Protein AF-A0A923IEC9-F1 (afdb_monomer)

Radius of gyration: 12.91 Å; Cα contacts (8 Å, |Δi|>4): 93; chains: 1; bounding box: 32×16×43 Å

Secondary structure (DSSP, 8-state):
-HHHIIIIIHHHHHH-GGGSEEP-GGGTTEEEEEEEETTEEEEEEEEEETTEEEEEEEEE---TTSS--

Structure (mmCIF, N/CA/C/O backbone):
data_AF-A0A923IEC9-F1
#
_entry.id   AF-A0A923IEC9-F1
#
loop_
_atom_site.group_PDB
_atom_site.id
_atom_site.type_symbol
_atom_site.label_atom_id
_atom_site.label_alt_id
_atom_site.label_comp_id
_atom_site.label_asym_id
_atom_site.label_entity_id
_atom_site.label_seq_id
_atom_site.pdbx_PDB_ins_code
_atom_site.Cartn_x
_atom_site.Cartn_y
_atom_site.Cartn_z
_atom_site.occupancy
_atom_site.B_iso_or_equiv
_atom_site.auth_seq_id
_atom_site.auth_comp_id
_atom_site.auth_asym_id
_atom_site.auth_atom_id
_atom_site.pdbx_PDB_model_num
ATOM 1 N N . MET A 1 1 ? 15.039 -1.664 -3.853 1.00 58.22 1 MET A N 1
ATOM 2 C CA . MET A 1 1 ? 13.565 -1.778 -3.875 1.00 58.22 1 MET A CA 1
ATOM 3 C C . MET A 1 1 ? 13.019 -2.066 -2.482 1.00 58.22 1 MET A C 1
ATOM 5 O O . MET A 1 1 ? 12.419 -1.164 -1.921 1.00 58.22 1 MET A O 1
ATOM 9 N N . ALA A 1 2 ? 13.311 -3.226 -1.875 1.00 70.44 2 ALA A N 1
ATOM 10 C CA . ALA A 1 2 ? 12.831 -3.571 -0.526 1.00 70.44 2 ALA A CA 1
ATOM 11 C C . ALA A 1 2 ? 13.118 -2.490 0.538 1.00 70.44 2 ALA A C 1
ATOM 13 O O . ALA A 1 2 ? 12.215 -2.118 1.275 1.00 70.44 2 ALA A O 1
ATOM 14 N N . LYS A 1 3 ? 14.327 -1.903 0.541 1.00 79.00 3 LYS A N 1
ATOM 15 C CA . LYS A 1 3 ? 14.711 -0.825 1.473 1.00 79.00 3 LYS A CA 1
ATOM 16 C C . LYS A 1 3 ? 13.759 0.381 1.453 1.00 79.00 3 LYS A C 1
ATOM 18 O O . LYS A 1 3 ? 13.439 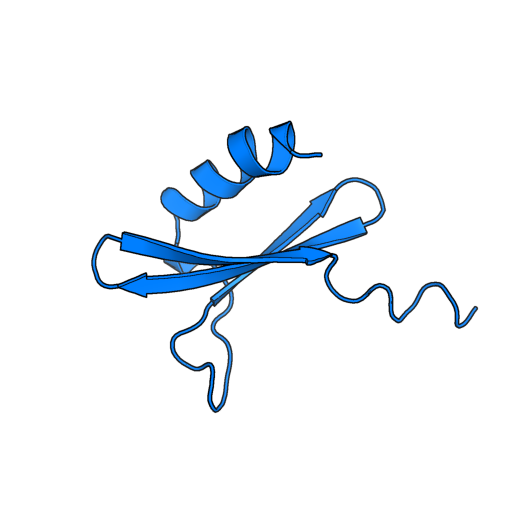0.894 2.509 1.00 79.00 3 LYS A O 1
ATOM 23 N N . ILE A 1 4 ? 13.287 0.812 0.284 1.00 82.06 4 ILE A N 1
ATOM 24 C CA . ILE A 1 4 ? 12.418 2.000 0.156 1.00 82.06 4 ILE A CA 1
ATOM 25 C C . ILE A 1 4 ? 11.000 1.678 0.621 1.00 82.06 4 ILE A C 1
ATOM 27 O O . ILE A 1 4 ? 10.375 2.456 1.334 1.00 82.06 4 ILE A O 1
ATOM 31 N N . ILE A 1 5 ? 10.506 0.489 0.273 1.00 80.31 5 ILE A N 1
ATOM 32 C CA . ILE A 1 5 ? 9.187 0.034 0.719 1.00 80.31 5 ILE A CA 1
ATOM 33 C C . ILE A 1 5 ? 9.167 -0.081 2.247 1.00 80.31 5 ILE A C 1
ATOM 35 O O . ILE A 1 5 ? 8.298 0.493 2.897 1.00 80.31 5 ILE A O 1
ATOM 39 N N . VAL A 1 6 ? 10.151 -0.781 2.817 1.00 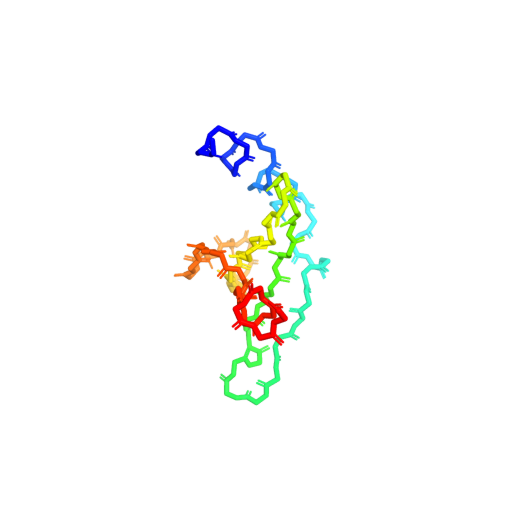84.75 6 VAL A N 1
ATOM 40 C CA . VAL A 1 6 ? 10.195 -1.093 4.250 1.00 84.75 6 VAL A CA 1
ATOM 41 C C . VAL A 1 6 ? 10.580 0.117 5.096 1.00 84.75 6 VAL A C 1
ATOM 43 O O . VAL A 1 6 ? 9.966 0.334 6.134 1.00 84.75 6 VAL A O 1
ATOM 46 N N . ASN A 1 7 ? 11.555 0.923 4.670 1.00 89.69 7 ASN A N 1
ATOM 47 C CA . ASN A 1 7 ? 12.109 1.967 5.536 1.00 89.69 7 ASN A CA 1
ATOM 48 C C . ASN A 1 7 ? 11.458 3.339 5.336 1.00 89.69 7 ASN A C 1
ATOM 50 O O . ASN A 1 7 ? 11.635 4.207 6.185 1.00 89.69 7 ASN A O 1
ATOM 54 N N . GLU A 1 8 ? 10.729 3.556 4.239 1.00 92.19 8 GLU A N 1
ATOM 55 C CA . GLU A 1 8 ? 10.126 4.860 3.938 1.00 92.19 8 GLU A CA 1
ATOM 56 C C . GLU A 1 8 ? 8.608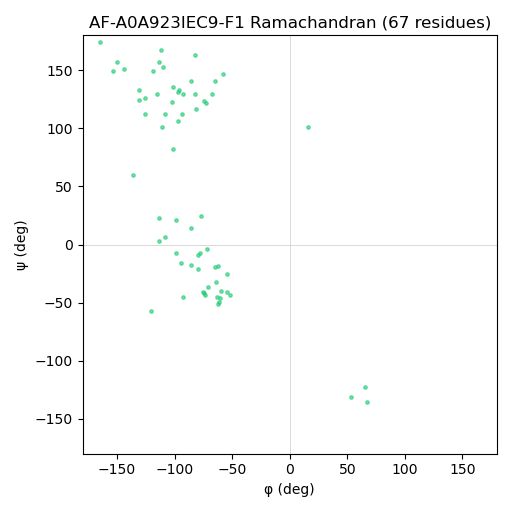 4.744 3.824 1.00 92.19 8 GLU A C 1
ATOM 58 O O . GLU A 1 8 ? 7.877 5.389 4.576 1.00 92.19 8 GLU A O 1
ATOM 63 N N . GLN A 1 9 ? 8.124 3.881 2.926 1.00 93.12 9 GLN A N 1
ATOM 64 C CA . GLN A 1 9 ? 6.700 3.838 2.588 1.00 93.12 9 GLN A CA 1
ATOM 65 C C . GLN A 1 9 ? 5.844 3.205 3.687 1.00 93.12 9 GLN A C 1
ATOM 67 O O . GLN A 1 9 ? 4.807 3.765 4.030 1.00 93.12 9 GLN A O 1
ATOM 72 N N . ILE A 1 10 ? 6.277 2.090 4.289 1.00 91.75 10 ILE A N 1
ATOM 73 C CA . ILE A 1 10 ? 5.549 1.481 5.412 1.00 91.75 10 ILE A CA 1
ATOM 74 C C . ILE A 1 10 ? 5.475 2.449 6.610 1.00 91.75 10 ILE A C 1
ATOM 76 O O . ILE A 1 10 ? 4.367 2.700 7.077 1.00 91.75 10 ILE A O 1
ATOM 80 N N . PRO A 1 11 ? 6.571 3.077 7.083 1.00 94.69 11 PRO A N 1
ATOM 81 C CA . PRO A 1 11 ? 6.492 4.067 8.157 1.00 94.69 11 PRO A CA 1
ATOM 82 C C . PRO A 1 11 ? 5.605 5.273 7.833 1.00 94.69 11 PRO A C 1
ATOM 84 O O . PRO A 1 11 ? 4.874 5.737 8.707 1.00 94.69 11 PRO A O 1
ATOM 87 N N . ALA A 1 12 ? 5.645 5.789 6.599 1.00 93.75 12 ALA A N 1
ATOM 88 C CA . ALA A 1 12 ? 4.776 6.888 6.177 1.00 93.75 12 ALA A CA 1
ATOM 89 C C . ALA A 1 12 ? 3.293 6.486 6.224 1.00 93.75 12 ALA A C 1
ATOM 91 O O . ALA A 1 12 ? 2.474 7.208 6.796 1.00 93.75 12 ALA A O 1
ATOM 92 N N . LEU A 1 13 ? 2.974 5.296 5.710 1.00 94.00 13 LEU A N 1
ATOM 93 C CA . LEU A 1 13 ? 1.637 4.716 5.754 1.00 94.00 13 LEU A CA 1
ATOM 94 C C . LEU A 1 13 ? 1.165 4.521 7.202 1.00 94.00 13 LEU A C 1
ATOM 96 O O . LEU A 1 13 ? 0.055 4.924 7.528 1.00 94.00 13 LEU A O 1
ATOM 100 N N . LEU A 1 14 ? 2.005 3.977 8.090 1.00 93.31 14 LEU A N 1
ATOM 101 C CA . LEU A 1 14 ? 1.662 3.766 9.503 1.00 93.31 14 LEU A CA 1
ATOM 102 C C . LEU A 1 14 ? 1.407 5.078 10.262 1.00 93.31 14 LEU A C 1
ATOM 104 O O . LEU A 1 14 ? 0.576 5.104 11.165 1.00 93.31 14 LEU A O 1
ATOM 108 N N . LYS A 1 15 ? 2.089 6.173 9.900 1.00 94.56 15 LYS A N 1
ATOM 109 C CA . LYS A 1 15 ? 1.851 7.497 10.501 1.00 94.56 15 LYS A CA 1
ATOM 110 C C . LYS A 1 15 ? 0.522 8.105 10.066 1.00 94.56 15 LYS A C 1
ATOM 112 O O . LYS A 1 15 ? -0.106 8.814 10.847 1.00 94.56 15 LYS A O 1
ATOM 117 N N . GLN A 1 16 ? 0.124 7.895 8.811 1.00 94.19 16 GLN A N 1
ATOM 118 C CA . GLN A 1 16 ? -1.056 8.532 8.218 1.00 94.19 16 GLN A CA 1
ATOM 119 C C . GLN A 1 16 ? -1.896 7.529 7.405 1.00 94.19 16 GLN A C 1
ATOM 121 O O . GLN A 1 16 ? -2.153 7.742 6.216 1.00 94.19 16 GLN A O 1
ATOM 126 N N . PRO A 1 17 ? -2.403 6.454 8.040 1.00 92.31 17 PRO A N 1
ATOM 127 C CA . PRO A 1 17 ? -3.074 5.358 7.339 1.00 92.31 17 PRO A CA 1
ATOM 128 C C . PRO A 1 17 ? -4.377 5.786 6.660 1.00 92.31 17 PRO A C 1
ATOM 130 O O . PRO A 1 17 ? -4.846 5.114 5.741 1.00 92.31 17 PRO A O 1
ATOM 133 N N . LEU A 1 18 ? -4.962 6.913 7.079 1.00 93.56 18 LEU A N 1
ATOM 134 C CA . LEU A 1 18 ? -6.194 7.459 6.515 1.00 93.56 18 LEU A CA 1
ATOM 135 C C . LEU A 1 18 ? -6.001 8.228 5.192 1.00 93.56 18 LEU A C 1
ATOM 137 O O . LEU A 1 18 ? -6.993 8.491 4.510 1.00 93.56 18 LEU A O 1
ATOM 141 N N . GLN A 1 19 ? -4.765 8.508 4.762 1.00 94.06 19 GLN A N 1
ATOM 142 C CA . GLN A 1 19 ? -4.502 9.179 3.478 1.00 94.06 19 GLN A CA 1
ATOM 143 C C . GLN A 1 19 ? -4.577 8.259 2.257 1.00 94.06 19 GLN A C 1
ATOM 145 O O . GLN A 1 19 ? -4.784 8.741 1.144 1.00 94.06 19 GLN A O 1
ATOM 150 N N . GLY A 1 20 ? -4.443 6.940 2.436 1.00 92.56 20 GLY A N 1
ATOM 151 C CA . GLY A 1 20 ? -4.636 6.005 1.328 1.00 92.56 20 GLY A CA 1
ATOM 152 C C . GLY A 1 20 ? -6.029 6.142 0.716 1.00 92.56 20 GLY A C 1
ATOM 153 O O . GLY A 1 20 ? -7.009 6.445 1.401 1.00 92.56 20 GLY A O 1
ATOM 154 N N . ARG A 1 21 ? -6.125 5.916 -0.592 1.00 94.12 21 ARG A N 1
ATOM 155 C CA . ARG A 1 21 ? -7.395 6.033 -1.312 1.00 94.12 21 ARG A CA 1
ATOM 156 C C . ARG A 1 21 ? -8.281 4.827 -0.988 1.00 94.1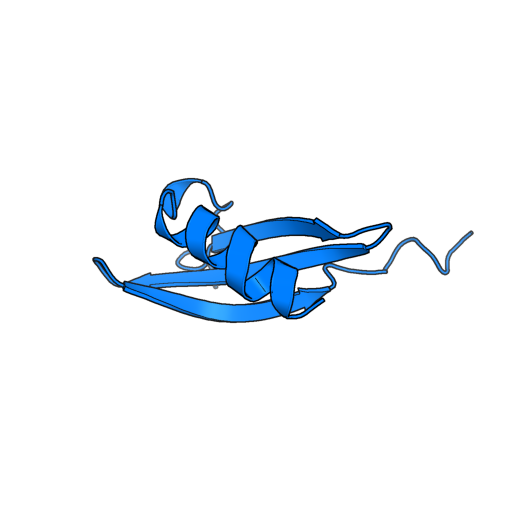2 21 ARG A C 1
ATOM 158 O O . ARG A 1 21 ? -7.822 3.705 -1.218 1.00 94.12 21 ARG A O 1
ATOM 165 N N . PRO A 1 22 ? -9.509 5.015 -0.472 1.00 94.69 22 PRO A N 1
ATOM 166 C CA . PRO A 1 22 ? -10.426 3.905 -0.250 1.00 94.69 22 PRO A CA 1
ATOM 167 C C . PRO A 1 22 ? -10.820 3.279 -1.589 1.00 94.69 22 PRO A C 1
ATOM 169 O O . PRO A 1 22 ? -11.008 3.978 -2.589 1.00 94.69 22 PRO A O 1
ATOM 172 N N . LYS A 1 23 ? -10.921 1.952 -1.618 1.00 92.75 23 LYS A N 1
ATOM 173 C CA . LYS A 1 23 ? -11.476 1.222 -2.757 1.00 92.75 23 LYS A CA 1
ATOM 174 C C . LYS A 1 23 ? -13.004 1.217 -2.684 1.00 92.75 23 LYS A C 1
ATOM 176 O O . LYS A 1 23 ? -13.602 1.551 -1.666 1.00 92.75 23 LYS A O 1
ATOM 181 N N . GLN A 1 24 ? -13.632 0.899 -3.809 1.00 90.88 24 GLN A N 1
ATOM 182 C CA . GLN A 1 24 ? -15.087 0.868 -3.961 1.00 90.88 24 GLN A CA 1
ATOM 183 C C . GLN A 1 24 ? -15.574 -0.573 -4.166 1.00 90.88 24 GLN A C 1
ATOM 185 O O . GLN A 1 24 ? -14.770 -1.473 -4.422 1.00 90.88 24 GLN 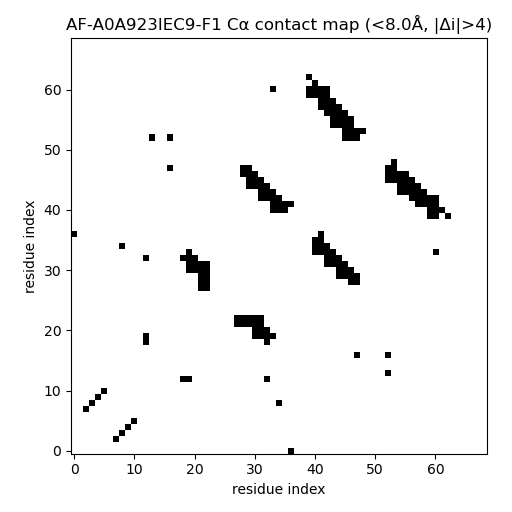A O 1
ATOM 190 N N . GLY A 1 25 ? -16.889 -0.779 -4.062 1.00 90.56 25 GLY A N 1
ATOM 191 C CA . GLY A 1 25 ? -17.522 -2.087 -4.248 1.00 90.56 25 GLY A CA 1
ATOM 192 C C . GLY A 1 25 ? -17.137 -3.082 -3.153 1.00 90.56 25 GLY A C 1
ATOM 193 O O . GLY A 1 25 ? -17.094 -2.730 -1.972 1.00 90.56 25 GLY A O 1
ATOM 194 N N . ASP A 1 26 ? -16.817 -4.310 -3.555 1.00 88.38 26 ASP A N 1
ATOM 195 C CA . ASP A 1 26 ? -16.489 -5.417 -2.643 1.00 88.38 26 ASP A CA 1
ATOM 196 C C . ASP A 1 26 ? -15.236 -5.156 -1.793 1.00 88.38 26 ASP A C 1
ATOM 198 O O . ASP A 1 26 ? -15.045 -5.764 -0.743 1.00 88.38 26 ASP A O 1
ATOM 202 N N . LEU A 1 27 ? -14.398 -4.202 -2.206 1.00 89.12 27 LEU A N 1
ATOM 203 C CA . LEU A 1 27 ? -13.167 -3.821 -1.517 1.00 89.12 27 LEU A CA 1
ATOM 204 C C . LEU A 1 27 ? -13.324 -2.568 -0.643 1.00 89.12 27 LEU A C 1
ATOM 206 O O . LEU A 1 27 ? -12.330 -1.926 -0.333 1.00 89.12 27 LEU A O 1
ATOM 210 N N . LYS A 1 28 ? -14.538 -2.195 -0.224 1.00 88.31 28 LYS A N 1
ATOM 211 C CA . LYS A 1 28 ? -14.809 -0.959 0.546 1.00 88.31 28 LYS A CA 1
ATOM 212 C C . LYS A 1 28 ? -13.988 -0.766 1.834 1.00 88.31 28 LYS A C 1
ATOM 214 O O . LYS A 1 28 ? -13.794 0.370 2.255 1.00 88.31 28 LYS A O 1
ATOM 219 N N . AS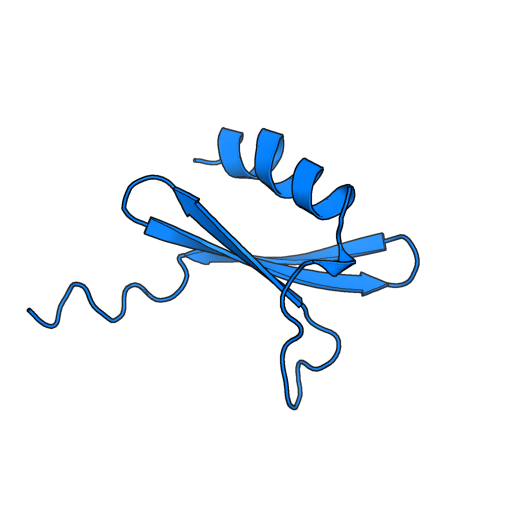N A 1 29 ? -13.504 -1.848 2.446 1.00 90.75 29 ASN A N 1
ATOM 220 C CA . ASN A 1 29 ? -12.646 -1.784 3.638 1.00 90.75 29 ASN A CA 1
ATOM 221 C C . ASN A 1 29 ? -11.158 -1.611 3.273 1.00 90.75 29 ASN A C 1
ATOM 223 O O . ASN A 1 29 ? -10.348 -1.163 4.075 1.00 90.75 29 ASN A O 1
ATOM 227 N N . VAL A 1 30 ? -10.790 -1.896 2.023 1.00 95.00 30 VAL A N 1
ATOM 228 C CA . VAL A 1 30 ? -9.413 -1.831 1.542 1.00 95.00 30 VAL A CA 1
ATOM 229 C C . VAL A 1 30 ? -9.061 -0.419 1.090 1.00 95.00 30 VAL A C 1
ATOM 231 O O . VAL A 1 30 ? -9.824 0.282 0.422 1.00 95.00 30 VAL A O 1
ATOM 234 N N . ARG A 1 31 ? -7.834 -0.017 1.397 1.00 95.62 31 ARG A N 1
ATOM 235 C CA . ARG A 1 31 ? -7.214 1.241 0.991 1.00 95.62 31 ARG A CA 1
ATOM 236 C C . ARG A 1 31 ? -5.982 0.962 0.139 1.00 95.62 31 ARG A C 1
ATOM 238 O O . ARG A 1 31 ? -5.313 -0.057 0.295 1.00 95.62 31 ARG A O 1
ATOM 245 N N . SER A 1 32 ? -5.684 1.874 -0.782 1.00 95.25 32 SER A N 1
ATOM 246 C CA . SER A 1 32 ? -4.471 1.833 -1.602 1.00 95.25 32 SER A CA 1
ATOM 247 C C . SER A 1 32 ? -3.555 3.015 -1.318 1.00 95.25 32 SER A C 1
ATOM 249 O O . SER A 1 32 ? -3.993 4.166 -1.382 1.00 95.25 32 SER A O 1
ATOM 251 N N . TRP A 1 33 ? -2.282 2.720 -1.078 1.00 95.38 33 TRP A N 1
ATOM 252 C CA . TRP A 1 33 ? -1.193 3.684 -0.987 1.00 95.38 33 TRP A CA 1
ATOM 253 C C . TRP A 1 33 ? -0.303 3.546 -2.220 1.00 95.38 33 TRP A C 1
ATOM 255 O O . TRP A 1 33 ? 0.348 2.515 -2.406 1.00 95.38 33 TRP A O 1
ATOM 265 N N . ASP A 1 34 ? -0.302 4.571 -3.066 1.00 93.12 34 ASP A N 1
ATOM 266 C CA . ASP A 1 34 ? 0.461 4.583 -4.311 1.00 93.12 34 ASP A CA 1
ATOM 267 C C . ASP A 1 34 ? 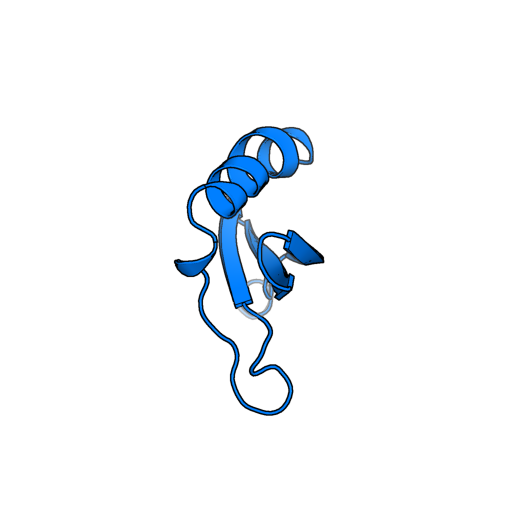1.728 5.413 -4.123 1.00 93.12 34 ASP A C 1
ATOM 269 O O . ASP A 1 34 ? 1.675 6.517 -3.583 1.00 93.12 34 ASP A O 1
ATOM 273 N N . PHE A 1 35 ? 2.858 4.913 -4.610 1.00 91.00 35 PHE A N 1
ATOM 274 C CA . PHE A 1 35 ? 4.108 5.665 -4.642 1.00 91.00 35 PHE A CA 1
ATOM 275 C C . PHE A 1 35 ? 4.892 5.325 -5.904 1.00 91.00 35 PHE A C 1
ATOM 277 O O . PHE A 1 35 ? 4.796 4.222 -6.444 1.00 91.00 35 PHE A O 1
ATOM 284 N N . ASN A 1 36 ? 5.686 6.278 -6.379 1.00 89.00 36 ASN A N 1
ATOM 285 C CA . ASN A 1 36 ? 6.559 6.063 -7.523 1.00 89.00 36 ASN A CA 1
ATOM 286 C C . ASN A 1 36 ? 7.960 5.709 -7.033 1.00 89.00 36 ASN A C 1
ATOM 288 O O . ASN A 1 36 ? 8.513 6.378 -6.162 1.00 89.00 36 ASN A O 1
ATOM 292 N N . PHE A 1 37 ? 8.547 4.668 -7.614 1.00 85.00 37 PHE A N 1
ATOM 293 C CA . PHE A 1 37 ? 9.960 4.369 -7.461 1.00 85.00 37 PHE A CA 1
ATOM 294 C C . PHE A 1 37 ? 10.595 4.262 -8.843 1.00 85.00 37 PHE A C 1
ATOM 296 O O . PHE A 1 37 ? 10.311 3.331 -9.600 1.00 85.00 37 PHE A O 1
ATOM 303 N N . ARG A 1 38 ? 11.470 5.226 -9.157 1.00 84.12 38 ARG A N 1
ATOM 304 C CA . ARG A 1 38 ? 11.964 5.457 -10.522 1.00 84.12 38 ARG A CA 1
ATOM 305 C C . ARG A 1 38 ? 10.770 5.612 -11.473 1.00 84.12 38 ARG A C 1
ATOM 307 O O . ARG A 1 38 ? 9.812 6.308 -11.158 1.00 84.12 38 ARG A O 1
ATOM 314 N N . ASP A 1 39 ? 10.804 4.898 -12.586 1.00 84.31 39 ASP A N 1
ATOM 315 C CA . ASP A 1 39 ? 9.794 4.919 -13.632 1.00 84.31 39 ASP A CA 1
ATOM 316 C C . ASP A 1 39 ? 8.626 3.960 -13.371 1.00 84.31 39 ASP A C 1
ATOM 318 O O . ASP A 1 39 ? 7.887 3.635 -14.298 1.00 84.31 39 ASP A O 1
ATOM 322 N N . VAL A 1 40 ? 8.476 3.435 -12.155 1.00 84.69 40 VAL A N 1
ATOM 323 C CA . VAL A 1 40 ? 7.496 2.394 -11.843 1.00 84.69 40 VAL A CA 1
ATOM 324 C C . VAL A 1 40 ? 6.612 2.840 -10.685 1.00 84.69 40 VAL A C 1
ATOM 326 O O . VAL A 1 40 ? 7.101 3.179 -9.607 1.00 84.69 40 VAL A O 1
ATOM 329 N N . THR A 1 41 ? 5.299 2.804 -10.896 1.00 89.56 41 THR A N 1
ATOM 330 C CA . THR A 1 41 ? 4.323 3.020 -9.827 1.00 89.56 41 THR A CA 1
ATOM 331 C C . THR A 1 41 ? 4.119 1.721 -9.061 1.00 89.56 41 THR A C 1
ATOM 333 O O . THR A 1 41 ? 3.861 0.669 -9.643 1.00 89.56 41 THR A O 1
ATOM 336 N N . PHE A 1 42 ? 4.222 1.794 -7.743 1.00 90.75 42 PHE A N 1
ATOM 337 C CA . PHE A 1 42 ? 3.909 0.718 -6.816 1.00 90.75 42 PHE A CA 1
ATOM 338 C C . PHE A 1 42 ? 2.643 1.054 -6.038 1.00 90.75 42 PHE A C 1
ATOM 340 O O . PHE A 1 42 ? 2.320 2.221 -5.819 1.00 90.75 42 PHE A O 1
ATOM 347 N N . ARG A 1 43 ? 1.944 0.009 -5.600 1.00 93.44 43 ARG A N 1
ATOM 348 C CA . ARG A 1 43 ? 0.755 0.090 -4.762 1.00 93.44 43 ARG A CA 1
ATOM 349 C C . ARG A 1 43 ? 0.876 -0.865 -3.585 1.00 93.44 43 ARG A C 1
ATOM 351 O O . ARG A 1 43 ? 1.186 -2.044 -3.759 1.00 93.44 43 ARG A O 1
ATOM 358 N N . ILE A 1 44 ? 0.570 -0.347 -2.402 1.00 94.50 44 ILE A N 1
ATOM 359 C CA . ILE A 1 44 ? 0.311 -1.127 -1.193 1.00 94.50 44 ILE A CA 1
ATOM 360 C C . ILE A 1 44 ? -1.203 -1.157 -0.996 1.00 94.50 44 ILE A C 1
ATOM 362 O O . ILE A 1 44 ? -1.835 -0.104 -0.916 1.00 94.50 44 ILE A O 1
ATOM 366 N N . LEU A 1 45 ? -1.783 -2.351 -0.938 1.00 95.00 45 LEU A N 1
ATOM 367 C CA . LEU A 1 45 ? -3.164 -2.576 -0.521 1.00 95.00 45 LEU A CA 1
ATOM 368 C C . LEU A 1 45 ? -3.173 -2.972 0.948 1.00 95.00 45 LEU A C 1
ATOM 370 O O . LEU A 1 45 ? -2.412 -3.855 1.349 1.00 95.00 45 LEU A O 1
ATOM 374 N N . TYR A 1 46 ? -4.027 -2.337 1.739 1.00 96.62 46 TYR A N 1
ATOM 375 C CA . TYR A 1 46 ? -4.125 -2.595 3.170 1.00 96.62 46 TYR A CA 1
ATOM 376 C C . TYR A 1 46 ? -5.539 -2.355 3.697 1.00 96.62 46 TYR A C 1
ATOM 378 O O . TYR A 1 46 ? -6.304 -1.604 3.097 1.00 96.62 46 TYR A O 1
ATOM 386 N N . ASP A 1 47 ? -5.857 -2.981 4.823 1.00 96.25 47 ASP A N 1
ATOM 387 C CA . ASP A 1 47 ? -7.073 -2.751 5.608 1.00 96.25 47 ASP A CA 1
ATOM 388 C C . ASP A 1 47 ? -6.712 -2.124 6.967 1.00 96.25 47 ASP A C 1
ATOM 390 O O . ASP A 1 47 ? -5.569 -2.237 7.433 1.00 96.25 47 ASP A O 1
ATOM 394 N N . LEU A 1 48 ? -7.676 -1.44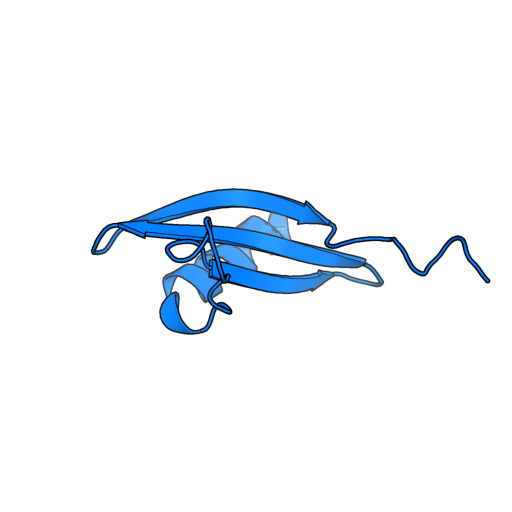1 7.582 1.00 94.06 48 LEU A N 1
ATOM 395 C CA . LEU A 1 48 ? -7.586 -0.856 8.915 1.00 94.06 48 LEU A CA 1
ATOM 396 C C . LEU A 1 48 ? -8.502 -1.614 9.876 1.00 94.06 48 LEU A C 1
ATOM 398 O O . 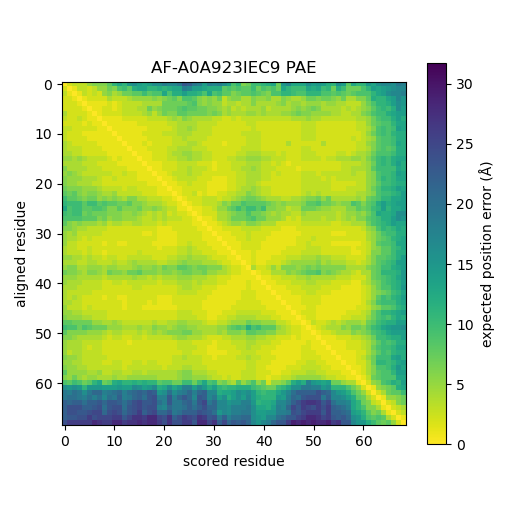LEU A 1 48 ? -9.705 -1.378 9.937 1.00 94.06 48 LEU A O 1
ATOM 402 N N . GLU A 1 49 ? -7.901 -2.491 10.675 1.00 90.44 49 GLU A N 1
ATOM 403 C CA . GLU A 1 49 ? -8.575 -3.244 11.731 1.00 90.44 49 GLU A CA 1
ATOM 404 C C . GLU A 1 49 ? -8.264 -2.571 13.084 1.00 90.44 49 GLU A C 1
ATOM 406 O O . GLU A 1 49 ? -7.326 -2.933 13.801 1.00 90.44 49 GLU A O 1
ATOM 411 N N . GLY A 1 50 ? -9.013 -1.512 13.414 1.00 86.00 50 GLY A N 1
ATOM 412 C CA . GLY A 1 50 ? -8.766 -0.696 14.610 1.00 86.00 50 GLY A CA 1
ATOM 413 C C . GLY A 1 50 ? -7.423 0.055 14.527 1.00 86.00 50 GLY A C 1
ATOM 414 O O . GLY A 1 50 ? -7.232 0.823 13.583 1.00 86.00 50 GLY A O 1
ATOM 415 N N . PRO A 1 51 ? -6.488 -0.124 15.485 1.00 87.88 51 PRO A N 1
ATOM 416 C CA . PRO A 1 51 ? -5.153 0.478 15.412 1.00 87.88 51 PRO A CA 1
ATOM 417 C C . PRO A 1 51 ? -4.205 -0.272 14.460 1.00 87.88 51 PRO A C 1
ATOM 419 O O . PRO A 1 51 ? -3.083 0.177 14.224 1.00 87.88 51 PRO A O 1
ATOM 422 N N . THR A 1 52 ? -4.622 -1.428 13.940 1.00 92.12 52 THR A N 1
ATOM 423 C CA . THR A 1 52 ? -3.768 -2.311 13.148 1.00 92.12 52 THR A CA 1
ATOM 424 C C . THR A 1 52 ? -3.898 -1.997 11.665 1.00 92.12 52 THR A C 1
ATOM 426 O O . THR A 1 52 ? -4.995 -1.979 11.108 1.00 92.12 52 THR A O 1
ATOM 429 N N . VAL A 1 53 ? -2.757 -1.819 10.999 1.00 95.12 53 VAL A N 1
ATOM 430 C CA . VAL A 1 53 ? -2.675 -1.787 9.537 1.00 95.12 53 VAL A CA 1
ATOM 431 C C . VAL A 1 53 ? -2.343 -3.187 9.037 1.00 95.12 53 VAL A C 1
ATOM 433 O O . VAL A 1 53 ? -1.227 -3.674 9.228 1.00 95.12 53 VAL A O 1
ATOM 436 N N . ARG A 1 54 ? -3.289 -3.825 8.348 1.00 94.94 54 ARG A N 1
ATOM 437 C CA . ARG A 1 54 ? -3.080 -5.134 7.730 1.00 94.94 54 ARG A CA 1
ATOM 438 C C . ARG A 1 54 ? -2.721 -4.965 6.263 1.00 94.94 54 ARG A C 1
ATOM 440 O O . ARG A 1 54 ? -3.582 -4.666 5.442 1.00 94.94 54 ARG A O 1
ATOM 447 N N . ILE A 1 55 ? -1.454 -5.174 5.917 1.00 94.31 55 ILE A N 1
ATOM 448 C CA . ILE A 1 55 ? -1.017 -5.161 4.517 1.00 94.31 55 ILE A CA 1
ATOM 449 C C . ILE A 1 55 ? -1.524 -6.436 3.831 1.00 94.31 55 ILE A C 1
ATOM 451 O O . ILE A 1 55 ? -1.211 -7.545 4.255 1.00 94.31 55 ILE A O 1
ATOM 455 N N . ILE A 1 56 ? -2.303 -6.263 2.766 1.00 94.12 56 ILE A N 1
ATOM 456 C CA . ILE A 1 56 ? -2.889 -7.344 1.964 1.00 94.12 56 ILE A CA 1
ATOM 457 C C . ILE A 1 56 ? -1.966 -7.687 0.794 1.00 94.12 56 ILE A C 1
ATOM 459 O O . ILE A 1 56 ? -1.722 -8.856 0.514 1.00 94.12 56 ILE A O 1
ATOM 463 N N . ALA A 1 57 ? -1.450 -6.668 0.101 1.00 91.50 57 ALA A N 1
ATOM 464 C CA . ALA A 1 57 ? -0.578 -6.857 -1.053 1.00 91.50 57 ALA A CA 1
ATOM 465 C C . ALA A 1 57 ? 0.368 -5.670 -1.254 1.00 91.50 57 ALA A C 1
ATOM 467 O O . ALA A 1 57 ? 0.015 -4.523 -0.978 1.00 91.50 57 ALA A O 1
ATOM 468 N N . ILE A 1 58 ? 1.554 -5.947 -1.798 1.00 91.75 58 ILE A N 1
ATOM 469 C CA . ILE A 1 58 ? 2.509 -4.942 -2.272 1.00 91.75 58 ILE A CA 1
ATOM 470 C C . ILE A 1 58 ? 2.939 -5.354 -3.674 1.00 91.75 58 ILE A C 1
ATOM 472 O O . ILE A 1 58 ? 3.429 -6.464 -3.869 1.00 91.75 58 ILE A O 1
ATOM 476 N N . GLY A 1 59 ? 2.784 -4.467 -4.649 1.00 89.62 59 GLY A N 1
ATOM 477 C CA . GLY A 1 59 ? 3.150 -4.786 -6.023 1.00 89.62 59 GLY A CA 1
ATOM 478 C C . GLY A 1 59 ? 3.255 -3.565 -6.913 1.00 89.62 59 GLY A C 1
ATOM 479 O O . GLY A 1 59 ? 2.951 -2.444 -6.508 1.00 89.62 59 GLY A O 1
ATOM 480 N N . VAL A 1 60 ? 3.704 -3.792 -8.142 1.00 88.94 60 VAL A N 1
ATOM 481 C CA . VAL A 1 60 ? 3.642 -2.783 -9.197 1.00 88.94 60 VAL A CA 1
ATOM 482 C C . VAL A 1 60 ? 2.187 -2.519 -9.566 1.00 88.94 60 VAL A C 1
ATOM 484 O O . VAL A 1 60 ? 1.412 -3.443 -9.798 1.00 88.94 60 VAL A O 1
ATOM 487 N N . HIS A 1 61 ? 1.812 -1.246 -9.586 1.00 80.94 61 HIS A N 1
ATOM 488 C CA . HIS A 1 61 ? 0.517 -0.807 -10.069 1.00 80.94 61 HIS A CA 1
ATOM 489 C C . HIS A 1 61 ? 0.564 -0.735 -11.594 1.00 80.94 61 HIS A C 1
ATOM 491 O O . HIS A 1 61 ? 1.354 0.039 -12.127 1.00 80.94 61 HIS A O 1
ATOM 497 N N . ASP A 1 62 ? -0.251 -1.568 -12.246 1.00 63.59 62 ASP A N 1
ATOM 498 C CA . ASP A 1 62 ? -0.474 -1.684 -13.692 1.00 63.59 62 ASP A CA 1
ATOM 499 C C . ASP A 1 62 ? 0.569 -1.015 -14.599 1.00 63.59 62 ASP A C 1
ATOM 501 O O . ASP A 1 62 ? 0.516 0.172 -14.923 1.00 63.59 62 ASP A O 1
ATOM 505 N N . VAL A 1 63 ? 1.470 -1.840 -15.132 1.00 54.16 63 VAL A N 1
ATOM 506 C CA . VAL A 1 63 ? 2.393 -1.492 -16.225 1.00 54.16 63 VAL A CA 1
ATOM 507 C C . VAL A 1 63 ? 1.654 -1.487 -17.584 1.00 54.16 63 VAL A C 1
ATOM 509 O O . VAL A 1 63 ? 2.254 -1.675 -18.642 1.00 54.16 63 VAL A O 1
ATOM 512 N N . ALA A 1 64 ? 0.335 -1.272 -17.579 1.00 46.19 64 ALA A N 1
ATOM 513 C CA . ALA A 1 64 ? -0.550 -1.450 -18.730 1.00 46.19 64 ALA A CA 1
ATOM 514 C C . ALA A 1 64 ? -0.403 -0.380 -19.834 1.00 46.19 64 ALA A C 1
ATOM 516 O O . ALA A 1 64 ? -0.998 -0.527 -20.893 1.00 46.19 64 ALA A O 1
ATOM 517 N N . TYR A 1 65 ? 0.429 0.654 -19.657 1.00 50.72 65 TYR A N 1
ATOM 518 C CA . TYR A 1 65 ? 0.625 1.705 -20.672 1.00 50.72 65 TYR A CA 1
ATOM 519 C C . TYR A 1 65 ? 2.020 1.752 -21.317 1.00 50.72 65 TYR A C 1
ATOM 521 O O . TYR A 1 65 ? 2.264 2.618 -22.153 1.00 50.72 65 TYR A O 1
ATOM 529 N N . ARG A 1 66 ? 2.946 0.831 -20.994 1.00 47.56 66 ARG A N 1
ATOM 530 C CA . ARG A 1 66 ? 4.303 0.837 -21.593 1.00 47.56 66 ARG A CA 1
ATOM 531 C C . ARG A 1 66 ? 4.544 -0.119 -22.758 1.00 47.56 66 ARG A C 1
ATOM 533 O O . ARG A 1 66 ? 5.594 -0.023 -23.376 1.00 47.56 66 ARG A O 1
ATOM 540 N N . LYS A 1 67 ? 3.604 -1.010 -23.081 1.00 42.97 67 LYS A N 1
ATOM 541 C CA . LYS A 1 67 ? 3.711 -1.913 -24.247 1.00 42.97 67 LYS A CA 1
ATOM 542 C C . LYS A 1 67 ? 2.771 -1.562 -25.409 1.00 42.97 67 LYS A C 1
ATOM 544 O O . LYS A 1 67 ? 2.708 -2.316 -26.369 1.00 42.97 67 LYS A O 1
ATOM 549 N N . ALA A 1 68 ? 2.063 -0.436 -25.325 1.00 43.66 68 ALA A N 1
ATOM 550 C CA . ALA A 1 68 ? 1.119 0.022 -26.350 1.00 43.66 68 ALA A CA 1
ATOM 551 C C . ALA A 1 68 ? 1.566 1.316 -27.064 1.00 43.66 68 ALA A C 1
ATOM 553 O O . ALA A 1 68 ? 0.727 2.040 -27.595 1.00 43.66 68 ALA A O 1
ATOM 554 N N . LYS A 1 69 ? 2.867 1.630 -27.065 1.00 40.62 69 LYS A N 1
ATOM 555 C CA . LYS A 1 69 ? 3.439 2.725 -27.856 1.00 40.62 69 LYS A CA 1
ATOM 556 C C . LYS A 1 69 ? 4.691 2.265 -28.579 1.00 40.62 69 LYS A C 1
ATOM 558 O O . LYS A 1 69 ? 5.452 1.499 -27.947 1.00 40.62 69 LYS A O 1
#

Mean predicted aligned error: 5.8 Å

Solvent-accessible surface area (backbone atoms only — not comparable to full-atom values): 4212 Å² total; per-residue (Å²): 108,69,64,53,47,62,72,46,49,47,55,52,41,72,74,44,65,82,74,36,48,70,41,67,76,98,40,53,72,32,26,38,43,76,49,75,57,87,97,40,46,30,32,37,34,28,34,71,64,80,95,42,77,45,76,76,45,77,46,76,47,77,77,79,75,72,83,79,115

pLDDT: mean 85.33, std 14.77, range [40.62, 96.62]

Nearest PDB structures (foldseek):
  4u2j-assembly2_C  TM=5.127E-01  e=2.989E+00  Chlamydomonas reinhardtii
  7btb-assembly1_D  TM=5.245E-01  e=2.651E+00  Saccharomyces cerevisiae S288C
  2qm4-assembly2_D  TM=5.216E-01  e=4.284E+00  Homo sapiens
  4u2i-assembly2_C  TM=4.556E-01  e=6.924E+00  Chlamydomonas reinhardtii
  3w03-assembly1_B  TM=4.070E-01  e=4.831E+00  Homo sapiens

Foldseek 3Di:
DCCCCPVPVVVVCLVCVPPFCADDDPRRQKGWDWDDDPPWIKIWIWGPPDSDTGTPDIGTDDPPPPPPD

Sequence (69 aa):
MAKIIVNEQIPALLKQPLQGRPKQGDLKNVRSWDFNFRDVTFRILYDLEGPTVRIIAIGVHDVAYRKAK